Protein AF-A0A2N5ZS91-F1 (afdb_monomer_lite)

Foldseek 3Di:
DDLVVLVVVLVVLVVCLVVVVDPDPLVSLLSVQLSQQCVQCNQQVAKGKGKGKDFQPVDDPDDDDFPSPPVRSQVVSLVVSCVRHVVFFDKDKDWDDPDVRMTMIMIIGHGDD

Secondary structure (DSSP, 8-state):
--HHHHHHHHHHHHHHHHTT--SSHHHHHHHHHHHHHHHHTTTTTS-EEEEEEEE--SS----SSS--SHHHHHHHHHHHHHHHHTTTEEEEEEEEEEETTEEEEEEEEEE--

Radius of gyration: 14.09 Å; chains: 1; bounding box: 35×27×38 Å

Structure (mmCIF, N/CA/C/O backbone):
data_AF-A0A2N5ZS91-F1
#
_entry.id   AF-A0A2N5ZS91-F1
#
loop_
_atom_site.group_PDB
_atom_site.id
_atom_site.type_symbol
_atom_site.label_atom_id
_atom_site.label_alt_id
_atom_site.label_comp_id
_atom_site.label_asym_id
_atom_site.label_entity_id
_atom_site.label_seq_id
_atom_site.pdbx_PDB_ins_code
_atom_site.Cartn_x
_atom_site.Cartn_y
_atom_site.Cartn_z
_atom_site.occupancy
_atom_site.B_iso_or_equiv
_atom_site.auth_seq_id
_atom_site.auth_comp_id
_atom_site.auth_asym_id
_atom_site.auth_atom_id
_atom_site.pdbx_PDB_model_num
ATOM 1 N N . MET A 1 1 ? -9.657 -7.437 8.950 1.00 76.44 1 MET A N 1
ATOM 2 C CA . MET A 1 1 ? -8.305 -7.052 9.429 1.00 76.44 1 MET A CA 1
ATOM 3 C C . MET A 1 1 ? -8.440 -6.159 10.674 1.00 76.44 1 MET A C 1
ATOM 5 O O . MET A 1 1 ? -9.458 -5.502 10.804 1.00 76.44 1 MET A O 1
ATOM 9 N N . THR A 1 2 ? -7.487 -6.124 11.619 1.00 84.31 2 THR A N 1
ATOM 10 C CA . THR A 1 2 ? -7.506 -5.166 12.761 1.00 84.31 2 THR A CA 1
ATOM 11 C C . THR A 1 2 ? -6.355 -4.161 12.653 1.00 84.31 2 THR A C 1
ATOM 13 O O . THR A 1 2 ? -5.349 -4.468 12.013 1.00 84.31 2 THR A O 1
ATOM 16 N N . LYS A 1 3 ? -6.452 -2.994 13.315 1.00 83.44 3 LYS A N 1
ATOM 17 C CA . LYS A 1 3 ? -5.385 -1.967 13.340 1.00 83.44 3 LYS A CA 1
ATOM 18 C C . LYS A 1 3 ? -4.033 -2.536 13.794 1.00 83.44 3 LYS A C 1
ATOM 20 O O . LYS A 1 3 ? -3.007 -2.281 13.169 1.00 83.44 3 LYS A O 1
ATOM 25 N N . ASP A 1 4 ? -4.017 -3.366 14.837 1.00 86.62 4 ASP A N 1
ATOM 26 C CA . ASP A 1 4 ? -2.792 -4.032 15.305 1.00 86.62 4 ASP A CA 1
ATOM 27 C C . ASP A 1 4 ? -2.246 -5.061 14.310 1.00 86.62 4 ASP A C 1
ATOM 29 O O . ASP A 1 4 ? -1.030 -5.220 14.185 1.00 86.62 4 ASP A O 1
ATOM 33 N N . ASN A 1 5 ? -3.123 -5.745 13.571 1.00 87.94 5 ASN A N 1
ATOM 34 C CA . ASN A 1 5 ? -2.694 -6.647 12.507 1.00 87.94 5 ASN A CA 1
ATOM 35 C C . ASN A 1 5 ? -2.094 -5.863 11.333 1.00 87.94 5 ASN A C 1
ATOM 37 O O . ASN A 1 5 ? -1.041 -6.261 10.842 1.00 87.94 5 ASN A O 1
ATOM 41 N N . LEU A 1 6 ? -2.676 -4.718 10.957 1.00 87.75 6 LEU A N 1
ATOM 42 C CA . LEU A 1 6 ? -2.103 -3.833 9.938 1.00 87.75 6 LEU A CA 1
ATOM 43 C C . LEU A 1 6 ? -0.720 -3.328 10.328 1.00 87.75 6 LEU A C 1
ATOM 45 O O . LEU A 1 6 ? 0.207 -3.422 9.529 1.00 87.75 6 LEU A O 1
ATOM 49 N N . LYS A 1 7 ? -0.545 -2.879 11.574 1.00 90.94 7 LYS A N 1
ATOM 50 C CA . LYS A 1 7 ? 0.769 -2.479 12.098 1.00 90.94 7 LYS A CA 1
ATOM 51 C C . LYS A 1 7 ? 1.800 -3.597 11.970 1.00 90.94 7 LYS A C 1
ATOM 53 O O . LYS A 1 7 ? 2.911 -3.356 11.511 1.00 90.94 7 LYS A O 1
ATOM 58 N N . LYS A 1 8 ? 1.438 -4.833 12.329 1.00 90.12 8 LYS A N 1
ATOM 59 C CA . LYS A 1 8 ? 2.338 -5.993 12.202 1.00 90.12 8 LYS A CA 1
ATOM 60 C C . LYS A 1 8 ? 2.688 -6.303 10.748 1.00 90.12 8 LYS A C 1
ATOM 62 O O . LYS A 1 8 ? 3.844 -6.614 10.469 1.00 90.12 8 LYS A O 1
ATOM 67 N N . VAL A 1 9 ? 1.711 -6.232 9.843 1.00 88.50 9 VAL A N 1
ATOM 68 C CA . VAL A 1 9 ? 1.922 -6.449 8.404 1.00 88.50 9 VAL A CA 1
ATOM 69 C C . VAL A 1 9 ? 2.857 -5.380 7.842 1.00 88.50 9 VAL A C 1
ATOM 71 O O . VAL A 1 9 ? 3.866 -5.730 7.240 1.00 88.50 9 VAL A O 1
ATOM 74 N N . VAL A 1 10 ? 2.593 -4.103 8.123 1.00 91.31 10 VAL A N 1
ATOM 75 C CA . VAL A 1 10 ? 3.436 -2.973 7.704 1.00 91.31 10 VAL A CA 1
ATOM 76 C C . VAL A 1 10 ? 4.864 -3.112 8.226 1.00 91.31 10 VAL A C 1
ATOM 78 O O . VAL A 1 10 ? 5.814 -3.012 7.453 1.00 91.31 10 VAL A O 1
ATOM 81 N N . GLU A 1 11 ? 5.041 -3.407 9.514 1.00 92.00 11 GLU A N 1
ATOM 82 C CA . GLU A 1 11 ? 6.371 -3.574 10.108 1.00 92.00 11 GLU A CA 1
ATOM 83 C C . GLU A 1 11 ? 7.130 -4.768 9.516 1.00 92.00 11 GLU A C 1
ATOM 85 O O . GLU A 1 11 ? 8.343 -4.694 9.305 1.00 92.00 11 GLU A O 1
ATOM 90 N N . LYS A 1 12 ? 6.433 -5.864 9.195 1.00 88.44 12 LYS A N 1
ATOM 91 C CA . LYS A 1 12 ? 7.030 -7.000 8.483 1.00 88.44 12 LYS A CA 1
ATOM 92 C C . LYS A 1 12 ? 7.467 -6.593 7.073 1.00 88.44 12 LYS A C 1
ATOM 94 O O . LYS A 1 12 ? 8.607 -6.866 6.705 1.00 88.44 12 LYS A O 1
ATOM 99 N N . SER A 1 13 ? 6.607 -5.909 6.321 1.00 87.31 13 SER A N 1
ATOM 100 C CA . SER A 1 13 ? 6.916 -5.435 4.967 1.00 87.31 13 SER A CA 1
ATOM 101 C C . SER A 1 13 ? 8.099 -4.464 4.961 1.00 87.31 13 SER A C 1
ATOM 103 O O . SER A 1 13 ? 9.010 -4.619 4.154 1.00 87.31 13 SER A O 1
ATOM 105 N N . LYS A 1 14 ? 8.162 -3.525 5.914 1.00 90.25 14 LYS A N 1
ATOM 106 C CA . LYS A 1 14 ? 9.294 -2.593 6.072 1.00 90.25 14 LYS A CA 1
ATOM 107 C C . LYS A 1 14 ? 10.609 -3.318 6.329 1.00 90.25 14 LYS A C 1
ATOM 109 O O . LYS A 1 14 ? 11.622 -2.951 5.740 1.00 90.25 14 LYS A O 1
ATOM 114 N N . LYS A 1 15 ? 10.602 -4.358 7.170 1.00 89.25 15 LYS A N 1
ATOM 115 C CA . LYS A 1 15 ? 11.792 -5.188 7.415 1.00 89.25 15 LYS A CA 1
ATOM 116 C C . LYS A 1 15 ? 12.236 -5.929 6.160 1.00 89.25 15 LYS A C 1
ATOM 118 O O . LYS A 1 15 ? 13.414 -5.873 5.835 1.00 89.25 15 LYS A O 1
ATOM 123 N N . MET A 1 16 ? 11.305 -6.548 5.434 1.00 85.44 16 MET A N 1
ATOM 124 C CA . MET A 1 16 ? 11.622 -7.235 4.176 1.00 85.44 16 MET A CA 1
ATOM 125 C C . MET A 1 16 ? 12.243 -6.274 3.153 1.00 85.44 16 MET A C 1
ATOM 127 O O . MET A 1 16 ? 13.274 -6.583 2.565 1.00 85.44 16 MET A O 1
ATOM 131 N N . ILE A 1 17 ? 11.674 -5.072 3.006 1.00 86.25 17 ILE A N 1
ATOM 132 C CA . ILE A 1 17 ? 12.215 -4.018 2.137 1.00 86.25 17 ILE A CA 1
ATOM 133 C C . ILE A 1 17 ? 13.623 -3.600 2.590 1.00 86.25 17 ILE A C 1
ATOM 135 O O . ILE A 1 17 ? 14.535 -3.529 1.771 1.00 86.25 17 ILE A O 1
ATOM 139 N N . ALA A 1 18 ? 13.821 -3.340 3.886 1.00 86.06 18 ALA A N 1
ATOM 140 C CA . ALA A 1 18 ? 15.110 -2.907 4.430 1.00 86.06 18 ALA A CA 1
ATOM 141 C C . ALA A 1 18 ? 16.212 -3.970 4.291 1.00 86.06 18 ALA A C 1
ATOM 143 O O . ALA A 1 18 ? 17.379 -3.625 4.121 1.00 86.06 18 ALA A O 1
ATOM 144 N N . ASN A 1 19 ? 15.840 -5.249 4.346 1.00 86.12 19 ASN A N 1
ATOM 145 C CA . ASN A 1 19 ? 16.759 -6.377 4.224 1.00 86.12 19 ASN A CA 1
ATOM 146 C C . ASN A 1 19 ? 17.058 -6.772 2.769 1.00 86.12 19 ASN A C 1
ATOM 148 O O . ASN A 1 19 ? 17.875 -7.665 2.549 1.00 86.12 19 ASN A O 1
ATOM 152 N N . GLY A 1 20 ? 16.402 -6.159 1.778 1.00 80.75 20 GLY A N 1
ATOM 153 C CA . GLY A 1 20 ? 16.530 -6.589 0.383 1.00 80.75 20 GLY A CA 1
ATOM 154 C C . GLY A 1 20 ? 15.797 -7.900 0.069 1.00 80.75 20 GLY A C 1
ATOM 155 O O . GLY A 1 20 ? 16.108 -8.556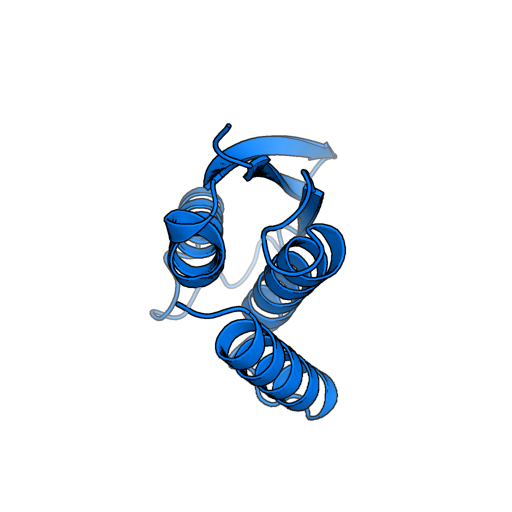 -0.918 1.00 80.75 20 GLY A O 1
ATOM 156 N N . GLU A 1 21 ? 14.847 -8.319 0.911 1.00 80.31 21 GLU A N 1
ATOM 157 C CA . GLU A 1 21 ? 14.112 -9.584 0.787 1.00 80.31 21 GLU A CA 1
ATOM 158 C C . GLU A 1 21 ? 12.895 -9.433 -0.144 1.00 80.31 21 GLU A C 1
ATOM 160 O O . GLU A 1 21 ? 11.747 -9.647 0.253 1.00 80.31 21 GLU A O 1
ATOM 165 N N . TYR A 1 22 ? 13.140 -9.035 -1.393 1.00 71.75 22 TYR A N 1
ATOM 166 C CA . TYR A 1 22 ? 12.122 -8.890 -2.435 1.00 71.75 22 TYR A CA 1
ATOM 167 C C . TYR A 1 22 ? 12.567 -9.566 -3.735 1.00 71.75 22 TYR A C 1
ATOM 169 O O . TYR A 1 22 ? 13.757 -9.655 -4.025 1.00 71.75 22 TYR A O 1
ATOM 177 N N . ARG A 1 23 ? 11.598 -10.086 -4.504 1.00 65.81 23 ARG A N 1
ATOM 178 C CA . ARG A 1 23 ? 11.877 -10.837 -5.741 1.00 65.81 23 ARG A CA 1
ATOM 179 C C . ARG A 1 23 ? 12.495 -9.957 -6.828 1.00 65.81 23 ARG A C 1
ATOM 181 O O . ARG A 1 23 ? 13.392 -10.4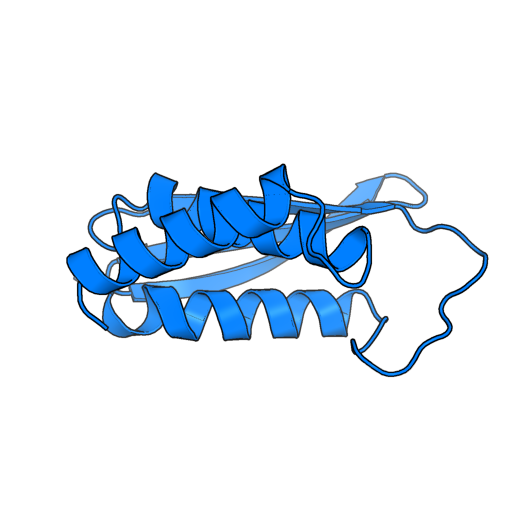16 -7.524 1.00 65.81 23 ARG A O 1
ATOM 188 N N . ASP A 1 24 ? 12.049 -8.707 -6.931 1.00 68.44 24 ASP A N 1
ATOM 189 C CA . ASP A 1 24 ? 12.483 -7.755 -7.952 1.00 68.44 24 ASP A CA 1
ATOM 190 C C . ASP A 1 24 ? 12.284 -6.282 -7.498 1.00 68.44 24 ASP A C 1
ATOM 192 O O . ASP A 1 24 ? 11.526 -6.012 -6.557 1.00 68.44 24 ASP A O 1
ATOM 196 N N . PRO A 1 25 ? 12.941 -5.300 -8.150 1.00 68.19 25 PRO A N 1
ATOM 197 C CA . PRO A 1 25 ? 12.820 -3.877 -7.804 1.00 68.19 25 PRO A CA 1
ATOM 198 C C . PRO A 1 25 ? 11.419 -3.269 -8.006 1.00 68.19 25 PRO A C 1
ATOM 200 O O . PRO A 1 25 ? 11.098 -2.244 -7.397 1.00 68.19 25 PRO A O 1
ATOM 203 N N . GLY A 1 26 ? 10.585 -3.847 -8.874 1.00 70.12 26 GLY A N 1
ATOM 204 C CA . GLY A 1 26 ? 9.194 -3.438 -9.068 1.00 70.12 26 GLY A CA 1
ATOM 205 C C . GLY A 1 26 ? 8.343 -3.787 -7.850 1.00 70.12 26 GLY A C 1
ATOM 206 O O . GLY A 1 26 ? 7.609 -2.931 -7.347 1.00 70.12 26 GLY A O 1
ATOM 207 N N . PHE A 1 27 ? 8.532 -4.991 -7.306 1.00 76.56 27 PHE A N 1
ATOM 208 C CA . PHE A 1 27 ? 7.893 -5.424 -6.065 1.00 76.56 27 PHE A CA 1
ATOM 209 C C . PHE A 1 27 ? 8.290 -4.557 -4.863 1.00 76.56 27 PHE A C 1
ATOM 211 O O . PHE A 1 27 ? 7.438 -4.219 -4.041 1.00 76.56 27 PHE A O 1
ATOM 218 N N . GLU A 1 28 ? 9.554 -4.127 -4.773 1.00 83.81 28 GLU A N 1
ATOM 219 C CA . GLU A 1 28 ? 10.000 -3.196 -3.726 1.00 83.81 28 GLU A CA 1
ATOM 220 C C . GLU A 1 28 ? 9.199 -1.883 -3.766 1.00 83.81 28 GLU A C 1
ATOM 222 O O . GLU A 1 28 ? 8.683 -1.425 -2.744 1.00 83.81 28 GLU A O 1
ATOM 227 N N . LYS A 1 29 ? 9.062 -1.280 -4.954 1.00 84.50 29 LYS A N 1
ATOM 228 C CA . LYS A 1 29 ? 8.321 -0.024 -5.135 1.00 84.50 29 LYS A CA 1
ATOM 229 C C . LYS A 1 29 ? 6.838 -0.184 -4.819 1.00 84.50 29 LYS A C 1
ATOM 231 O O . LYS A 1 29 ? 6.256 0.703 -4.196 1.00 84.50 29 LYS A O 1
ATOM 236 N N . LEU A 1 30 ? 6.244 -1.309 -5.215 1.00 85.88 30 LEU A N 1
ATOM 237 C CA . LEU A 1 30 ? 4.860 -1.638 -4.887 1.00 85.88 30 LEU A CA 1
ATOM 238 C C . LEU A 1 30 ? 4.682 -1.743 -3.369 1.00 85.88 30 LEU A C 1
ATOM 240 O O . LEU A 1 30 ? 3.831 -1.060 -2.800 1.00 85.88 30 LEU A O 1
ATOM 244 N N . ALA A 1 31 ? 5.516 -2.542 -2.700 1.00 87.69 31 ALA A N 1
ATOM 245 C CA . ALA A 1 31 ? 5.440 -2.745 -1.257 1.00 87.69 31 ALA A CA 1
ATOM 246 C C . ALA A 1 31 ? 5.625 -1.430 -0.481 1.00 87.69 31 ALA A C 1
ATOM 248 O O . ALA A 1 31 ? 4.922 -1.193 0.502 1.00 87.69 31 ALA A O 1
ATOM 249 N N . ARG A 1 32 ? 6.516 -0.542 -0.946 1.00 91.19 32 ARG A N 1
ATOM 250 C CA . ARG A 1 32 ? 6.677 0.811 -0.390 1.00 91.19 32 ARG A CA 1
ATOM 251 C C . ARG A 1 32 ? 5.408 1.649 -0.536 1.00 91.19 32 ARG A C 1
ATOM 253 O O . ARG A 1 32 ? 4.962 2.209 0.459 1.00 91.19 32 ARG A O 1
ATOM 260 N N . ALA A 1 33 ? 4.801 1.688 -1.724 1.00 91.50 33 ALA A N 1
ATOM 261 C CA . ALA A 1 33 ? 3.578 2.458 -1.957 1.00 91.50 33 ALA A CA 1
ATOM 262 C C . ALA A 1 33 ? 2.412 1.985 -1.068 1.00 91.50 33 ALA A C 1
ATOM 264 O O . ALA A 1 33 ? 1.676 2.807 -0.525 1.00 91.50 33 ALA A O 1
ATOM 265 N N . VAL A 1 34 ? 2.270 0.670 -0.859 1.00 92.25 34 VAL A N 1
ATOM 266 C CA . VAL A 1 34 ? 1.268 0.111 0.067 1.00 92.25 34 VAL A CA 1
ATOM 267 C C . VAL A 1 34 ? 1.559 0.525 1.511 1.00 92.25 34 VAL A C 1
ATOM 269 O O . VAL A 1 34 ? 0.651 0.957 2.217 1.00 92.25 34 VAL A O 1
ATOM 272 N N . VAL A 1 35 ? 2.812 0.410 1.964 1.00 94.12 35 VAL A N 1
ATOM 273 C CA . VAL A 1 35 ? 3.209 0.810 3.325 1.00 94.12 35 VAL A CA 1
ATOM 274 C C . VAL A 1 35 ? 2.912 2.288 3.569 1.00 94.12 35 VAL A C 1
ATOM 276 O O . VAL A 1 35 ? 2.282 2.618 4.573 1.00 94.12 35 VAL A O 1
ATOM 279 N N . GLU A 1 36 ? 3.302 3.157 2.635 1.00 95.19 36 GLU A N 1
ATOM 280 C CA . GLU A 1 36 ? 3.038 4.595 2.707 1.00 95.19 36 GLU A CA 1
ATOM 281 C C . GLU A 1 36 ? 1.539 4.894 2.782 1.00 95.19 36 GLU A C 1
ATOM 283 O O . GLU A 1 36 ? 1.122 5.707 3.606 1.00 95.19 36 GLU A O 1
ATOM 288 N N . LEU A 1 37 ? 0.718 4.204 1.985 1.00 95.12 37 LEU A N 1
ATOM 289 C CA . LEU A 1 37 ? -0.735 4.361 2.014 1.00 95.12 37 LEU A CA 1
ATOM 290 C C . LEU A 1 37 ? -1.330 3.941 3.366 1.00 95.12 37 LEU A C 1
ATOM 292 O O . LEU A 1 37 ? -2.151 4.656 3.941 1.00 95.12 37 LEU A O 1
ATOM 296 N N . VAL A 1 38 ? -0.917 2.784 3.894 1.00 93.75 38 VAL A N 1
ATOM 297 C CA . VAL A 1 38 ? -1.442 2.256 5.160 1.00 93.75 38 VAL A CA 1
ATOM 298 C C . VAL A 1 38 ? -1.025 3.142 6.335 1.00 93.75 38 VAL A C 1
ATOM 300 O O . VAL A 1 38 ? -1.883 3.530 7.127 1.00 93.75 38 VAL A O 1
ATOM 303 N N . GLU A 1 39 ? 0.250 3.523 6.442 1.00 94.81 39 GLU A N 1
ATOM 304 C CA . GLU A 1 39 ? 0.721 4.435 7.497 1.00 94.81 39 GLU A CA 1
ATOM 305 C C . GLU A 1 39 ? 0.101 5.833 7.340 1.00 94.81 39 GLU A C 1
ATOM 307 O O . GLU A 1 39 ? -0.368 6.431 8.313 1.00 94.81 39 GLU A O 1
ATOM 312 N N . GLY A 1 40 ? 0.022 6.331 6.105 1.00 93.69 40 GLY A N 1
ATOM 313 C CA . GLY A 1 40 ? -0.593 7.609 5.769 1.00 93.69 40 GLY A CA 1
ATOM 314 C C . GLY A 1 40 ? -2.082 7.665 6.107 1.00 93.69 40 GLY A C 1
ATOM 315 O O . GLY A 1 40 ? -2.574 8.731 6.469 1.00 93.69 40 GLY A O 1
ATOM 316 N N . SER A 1 41 ? -2.786 6.532 6.059 1.00 93.69 41 SER A N 1
ATOM 317 C CA . SER A 1 41 ? -4.194 6.409 6.464 1.00 93.69 41 SE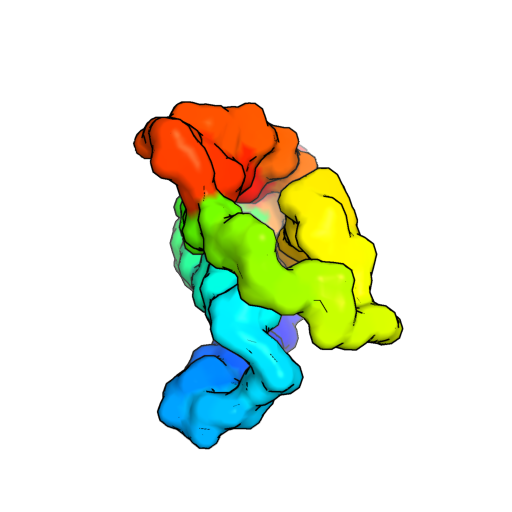R A CA 1
ATOM 318 C C . SER A 1 41 ? -4.409 6.304 7.976 1.00 93.69 41 SER A C 1
ATOM 320 O O . SER A 1 41 ? -5.542 6.121 8.410 1.00 93.69 41 SER A O 1
ATOM 322 N N . ASP A 1 42 ? -3.348 6.388 8.790 1.00 93.75 42 ASP A N 1
ATOM 323 C CA . ASP A 1 42 ? -3.389 6.013 10.214 1.00 93.75 42 ASP A CA 1
ATOM 324 C C . ASP A 1 42 ? -4.036 4.630 10.411 1.00 93.75 42 ASP A C 1
ATOM 326 O O . ASP A 1 42 ? -4.885 4.410 11.275 1.00 93.75 42 ASP A O 1
ATOM 330 N N . PHE A 1 43 ? -3.625 3.683 9.559 1.00 92.69 43 PHE A N 1
ATOM 331 C CA . PHE A 1 43 ? -4.108 2.304 9.558 1.00 92.69 43 PHE A CA 1
ATOM 332 C C . PHE A 1 43 ? -5.636 2.191 9.398 1.00 92.69 43 PHE A C 1
ATOM 334 O O . PHE A 1 43 ? -6.268 1.379 10.075 1.00 92.69 43 PHE A O 1
ATOM 341 N N . GLY A 1 44 ? -6.212 2.996 8.498 1.00 91.00 44 GLY A N 1
ATOM 342 C CA . GLY A 1 44 ? -7.631 2.960 8.133 1.00 91.00 44 GLY A CA 1
ATOM 343 C C . GLY A 1 44 ? -8.516 4.033 8.778 1.00 91.00 44 GLY A C 1
ATOM 344 O O . GLY A 1 44 ? -9.718 4.028 8.543 1.00 91.00 44 GLY A O 1
ATOM 345 N N . GLU A 1 45 ? -7.963 4.956 9.567 1.00 92.62 45 GLU A N 1
ATOM 346 C CA . GLU A 1 45 ? -8.745 5.976 10.292 1.00 92.62 45 GLU A CA 1
ATOM 347 C C . GLU A 1 45 ? -8.915 7.297 9.530 1.00 92.62 45 GLU A C 1
ATOM 349 O O . GLU A 1 45 ? -9.808 8.084 9.846 1.00 92.62 45 GLU A O 1
ATOM 354 N N . LYS A 1 46 ? -8.081 7.566 8.521 1.00 94.44 46 LYS A N 1
ATOM 355 C CA . LYS A 1 46 ? -8.181 8.776 7.694 1.00 94.44 46 LYS A CA 1
ATOM 356 C C . LYS A 1 46 ? -7.873 8.503 6.229 1.00 94.44 46 LYS A C 1
ATOM 358 O O . LYS A 1 46 ? -7.210 7.532 5.875 1.00 94.44 46 LYS A O 1
ATOM 363 N N . ASN A 1 47 ? -8.331 9.410 5.374 1.00 94.25 47 ASN A N 1
ATOM 364 C CA . ASN A 1 47 ? -8.031 9.365 3.947 1.00 94.25 47 ASN A CA 1
ATOM 365 C C . ASN A 1 47 ? -6.521 9.482 3.711 1.00 94.25 47 ASN A C 1
ATOM 367 O O . ASN A 1 47 ? -5.825 10.209 4.425 1.00 94.25 47 ASN A O 1
ATOM 371 N N . SER A 1 48 ? -6.025 8.797 2.686 1.00 95.88 48 SER A N 1
ATOM 372 C CA . SER A 1 48 ? -4.612 8.828 2.318 1.00 95.88 48 SER A CA 1
ATOM 373 C C . SER A 1 48 ? -4.422 8.591 0.829 1.00 95.88 48 SER A C 1
ATOM 375 O O . SER A 1 48 ? -5.301 8.056 0.154 1.00 95.88 48 SER A O 1
ATOM 377 N N . GLU A 1 49 ? -3.265 8.986 0.317 1.00 95.75 49 GLU A N 1
ATOM 378 C CA . GLU A 1 49 ? -2.846 8.685 -1.040 1.00 95.75 49 GLU A CA 1
ATOM 379 C C . GLU A 1 49 ? -1.358 8.345 -1.080 1.00 95.75 49 GLU A C 1
ATOM 381 O O . GLU A 1 49 ? -0.565 8.884 -0.309 1.00 95.75 49 GLU A O 1
ATOM 386 N N . ALA A 1 50 ? -0.993 7.445 -1.987 1.00 94.00 50 ALA A N 1
ATOM 387 C CA . ALA A 1 50 ? 0.384 7.063 -2.257 1.00 94.00 50 ALA A CA 1
ATOM 388 C C . ALA A 1 50 ? 0.608 6.964 -3.767 1.00 94.00 50 ALA A C 1
ATOM 390 O O . ALA A 1 50 ? -0.324 6.733 -4.543 1.00 94.00 50 ALA A O 1
ATOM 391 N N . THR A 1 51 ? 1.854 7.153 -4.194 1.00 91.81 51 THR A N 1
ATOM 392 C CA . THR A 1 51 ? 2.224 7.141 -5.613 1.00 91.81 51 THR A CA 1
ATOM 393 C C . THR A 1 51 ? 3.196 6.011 -5.906 1.00 91.81 51 THR A C 1
ATOM 395 O O . THR A 1 51 ? 4.254 5.909 -5.294 1.00 91.81 51 THR A O 1
ATOM 398 N N . LEU A 1 52 ? 2.880 5.216 -6.923 1.00 88.69 52 LEU A N 1
ATOM 399 C CA . LEU A 1 52 ? 3.776 4.237 -7.519 1.00 88.69 52 LEU A CA 1
ATOM 400 C C . LEU A 1 52 ? 4.289 4.774 -8.856 1.00 88.69 52 LEU A C 1
ATOM 402 O O . LEU A 1 52 ? 3.504 5.195 -9.700 1.00 88.69 52 LEU A O 1
ATOM 406 N N . THR A 1 53 ? 5.605 4.756 -9.075 1.00 85.88 53 THR A N 1
ATOM 407 C CA . THR A 1 53 ? 6.207 5.108 -10.373 1.00 85.88 53 THR A CA 1
ATOM 408 C C . THR A 1 53 ? 7.207 4.051 -10.815 1.00 85.88 53 THR A C 1
ATOM 410 O O . THR A 1 53 ? 8.222 3.805 -10.155 1.00 85.88 53 THR A O 1
ATOM 413 N N . LEU A 1 54 ? 6.939 3.464 -11.978 1.00 79.94 54 LEU A N 1
ATOM 414 C CA . LEU A 1 54 ? 7.806 2.494 -12.628 1.00 79.94 54 LEU A CA 1
ATOM 415 C C . LEU A 1 54 ? 8.505 3.140 -13.822 1.00 79.94 54 LEU A C 1
ATOM 417 O O . LEU A 1 54 ? 7.900 3.885 -14.601 1.00 79.94 54 LEU A O 1
ATOM 421 N N . GLU A 1 55 ? 9.798 2.858 -13.952 1.00 74.06 55 GLU A N 1
ATOM 422 C CA . GLU A 1 55 ? 10.558 3.245 -15.135 1.00 74.06 55 GLU A CA 1
ATOM 423 C C . GLU A 1 55 ? 10.387 2.158 -16.191 1.00 74.06 55 GLU A C 1
ATOM 425 O O . GLU A 1 55 ? 10.530 0.973 -15.905 1.00 74.06 55 GLU A O 1
ATOM 430 N N . SER A 1 56 ? 10.055 2.561 -17.413 1.00 60.88 56 SER A N 1
ATOM 431 C CA . SER A 1 56 ? 9.966 1.669 -18.559 1.00 60.88 56 SER A CA 1
ATOM 432 C C . SER A 1 56 ? 11.380 1.359 -19.044 1.00 60.88 56 SER A C 1
ATOM 434 O O . SER A 1 56 ? 11.857 1.968 -20.002 1.00 60.88 56 SER A O 1
ATOM 436 N N . SER A 1 57 ? 12.072 0.420 -18.401 1.00 52.97 57 SER A N 1
ATOM 437 C CA . SER A 1 57 ? 13.253 -0.193 -19.007 1.00 52.97 57 SER A CA 1
ATOM 438 C C . SER A 1 57 ? 12.792 -0.982 -20.231 1.00 52.97 57 SER A C 1
ATOM 440 O O . SER A 1 57 ? 12.084 -1.977 -20.116 1.00 52.97 57 SER A O 1
ATOM 442 N N . ALA A 1 58 ? 13.154 -0.514 -21.425 1.00 45.47 58 ALA A N 1
ATOM 443 C CA . ALA A 1 58 ? 12.770 -1.092 -22.716 1.00 45.47 58 ALA A CA 1
ATOM 444 C C . ALA A 1 58 ? 13.396 -2.476 -23.010 1.00 45.47 58 ALA A C 1
ATOM 446 O O . ALA A 1 58 ? 13.514 -2.876 -24.164 1.00 45.47 58 ALA A O 1
ATOM 447 N N . SER A 1 59 ? 13.815 -3.222 -21.994 1.00 42.38 59 SER A N 1
ATOM 448 C CA . SER A 1 59 ? 14.520 -4.487 -22.159 1.00 42.38 59 SER A CA 1
ATOM 449 C C . SER A 1 59 ? 14.439 -5.278 -20.859 1.00 42.38 59 SER A C 1
ATOM 451 O O . SER A 1 59 ? 14.941 -4.817 -19.837 1.00 42.38 59 SER A O 1
ATOM 453 N N . ASN A 1 60 ? 13.834 -6.463 -20.958 1.00 43.56 60 ASN A N 1
ATOM 454 C CA . ASN A 1 60 ? 13.630 -7.493 -19.932 1.00 43.56 60 ASN A CA 1
ATOM 455 C C . ASN A 1 60 ? 12.357 -7.348 -19.082 1.00 43.56 60 ASN A C 1
ATOM 457 O O . ASN A 1 60 ? 12.407 -7.251 -17.864 1.00 43.56 60 ASN A O 1
ATOM 461 N N . TRP A 1 61 ? 11.214 -7.421 -19.769 1.00 49.78 61 TRP A N 1
ATOM 462 C CA . TRP A 1 61 ? 9.933 -7.884 -19.219 1.00 49.78 61 TRP A CA 1
ATOM 463 C C . TRP A 1 61 ? 9.850 -9.409 -19.366 1.00 49.78 61 TRP A C 1
ATOM 465 O O . TRP A 1 61 ? 9.139 -9.927 -20.227 1.00 49.78 61 TRP A O 1
ATOM 475 N N . VAL A 1 62 ? 10.706 -10.116 -18.633 1.00 44.84 62 VAL A N 1
ATOM 476 C CA . VAL A 1 62 ? 10.738 -11.579 -18.606 1.00 44.84 62 VAL A CA 1
ATOM 477 C C . VAL A 1 62 ? 10.968 -11.991 -17.155 1.00 44.84 62 VAL A C 1
ATOM 479 O O . VAL A 1 62 ? 12.112 -11.961 -16.719 1.00 44.84 62 VAL A O 1
ATOM 482 N N . GLU A 1 63 ? 9.901 -12.297 -16.408 1.00 38.75 63 GLU A N 1
ATOM 483 C CA . GLU A 1 63 ? 9.726 -13.558 -15.652 1.00 38.75 63 GLU A CA 1
ATOM 484 C C . GLU A 1 63 ? 8.434 -13.562 -14.791 1.00 38.75 63 GLU A C 1
ATOM 486 O O . GLU A 1 63 ? 8.379 -13.039 -13.682 1.00 38.75 63 GLU A O 1
ATOM 491 N N . GLU A 1 64 ? 7.400 -14.220 -15.330 1.00 42.31 64 GLU A N 1
ATOM 492 C CA . GLU A 1 64 ? 6.359 -15.096 -14.737 1.00 42.31 64 GLU A CA 1
ATOM 493 C C . GLU A 1 64 ? 5.807 -14.944 -13.295 1.00 42.31 64 GLU A C 1
ATOM 495 O O . GLU A 1 64 ? 5.077 -15.831 -12.850 1.00 42.31 64 GLU A O 1
ATOM 500 N N . THR A 1 65 ? 6.033 -13.867 -12.540 1.00 51.00 65 THR A N 1
ATOM 501 C CA . THR A 1 65 ? 5.412 -13.740 -11.197 1.00 51.00 65 THR A CA 1
ATOM 502 C C . THR A 1 65 ? 4.637 -12.461 -10.924 1.00 51.00 65 THR A C 1
ATOM 504 O O . THR A 1 65 ? 3.904 -12.414 -9.935 1.00 51.00 65 THR A O 1
ATOM 507 N N . LEU A 1 66 ? 4.679 -11.493 -11.835 1.00 50.72 66 LEU A N 1
ATOM 508 C CA . LEU A 1 66 ? 3.735 -10.385 -11.893 1.00 50.72 66 LEU A CA 1
ATOM 509 C C . LEU A 1 66 ? 3.120 -10.384 -13.301 1.00 50.72 66 LEU A C 1
ATOM 511 O O . LEU A 1 66 ? 3.775 -10.797 -14.259 1.00 50.72 66 LEU A O 1
ATOM 515 N N . ASP A 1 67 ? 1.862 -9.955 -13.456 1.00 55.28 67 ASP A N 1
ATOM 516 C CA . ASP A 1 67 ? 1.465 -9.449 -14.773 1.00 55.28 67 ASP A CA 1
ATOM 517 C C . ASP A 1 67 ? 2.297 -8.181 -14.963 1.00 55.28 67 ASP A C 1
ATOM 519 O O . ASP A 1 67 ? 1.999 -7.120 -14.423 1.00 55.28 67 ASP A O 1
ATOM 523 N N . ASP A 1 68 ? 3.424 -8.369 -15.638 1.00 55.91 68 ASP A N 1
ATOM 524 C CA . ASP A 1 68 ? 4.485 -7.398 -15.864 1.00 55.91 68 ASP A CA 1
ATOM 525 C C . ASP A 1 68 ? 3.997 -6.204 -16.703 1.00 55.91 68 ASP A C 1
ATOM 527 O O . ASP A 1 68 ? 4.705 -5.225 -16.924 1.00 55.91 68 ASP A O 1
ATOM 531 N N . SER A 1 69 ? 2.751 -6.211 -17.175 1.00 69.62 69 SER A N 1
ATOM 532 C CA . SER A 1 69 ? 2.147 -4.984 -17.660 1.00 69.62 69 SER A CA 1
ATOM 533 C C . SER A 1 69 ? 1.972 -3.979 -16.512 1.00 69.62 69 SER A C 1
ATOM 535 O O . SER A 1 69 ? 1.701 -4.305 -15.360 1.00 69.62 69 SER A O 1
ATOM 537 N N . PHE A 1 70 ? 2.092 -2.690 -16.823 1.00 74.88 70 PHE A N 1
ATOM 538 C CA . PHE A 1 70 ? 1.778 -1.646 -15.843 1.00 74.88 70 PHE A CA 1
ATOM 539 C C . PHE A 1 70 ? 0.347 -1.762 -15.298 1.00 74.88 70 PHE A C 1
ATOM 541 O O . PHE A 1 70 ? 0.102 -1.414 -14.145 1.00 74.88 70 PHE A O 1
ATOM 548 N N . ASP A 1 71 ? -0.571 -2.278 -16.114 1.00 75.19 71 ASP A N 1
ATOM 549 C CA . ASP A 1 71 ? -1.944 -2.550 -15.707 1.00 75.19 71 ASP A CA 1
ATOM 550 C C . ASP A 1 71 ? -1.987 -3.694 -14.683 1.00 75.19 71 ASP A C 1
ATOM 552 O O . ASP A 1 71 ? -2.636 -3.553 -13.649 1.00 75.19 71 ASP A O 1
ATOM 556 N N . GLY A 1 72 ? -1.215 -4.762 -14.895 1.00 78.69 72 GLY A N 1
ATOM 557 C CA . GLY A 1 72 ? -1.042 -5.854 -13.939 1.00 78.69 72 GLY A CA 1
ATOM 558 C C . GLY A 1 72 ? -0.458 -5.405 -12.599 1.00 78.69 72 GLY A C 1
ATOM 559 O O . GLY A 1 72 ? -0.989 -5.743 -11.540 1.00 78.69 72 GLY A O 1
ATOM 560 N N . VAL A 1 73 ? 0.553 -4.536 -12.622 1.00 79.38 73 VAL A N 1
ATOM 561 C CA . VAL A 1 73 ? 1.089 -3.914 -11.400 1.00 79.38 73 VAL A CA 1
ATOM 562 C C . VAL A 1 73 ? 0.037 -3.038 -10.702 1.00 79.38 73 VAL A C 1
ATOM 564 O O . VAL A 1 73 ? -0.069 -3.052 -9.474 1.00 79.38 73 VAL A O 1
ATOM 567 N N . CYS A 1 74 ? -0.780 -2.293 -11.452 1.00 82.69 74 CYS A N 1
ATOM 568 C CA . CYS A 1 74 ? -1.882 -1.518 -10.873 1.00 82.69 74 CYS A CA 1
ATOM 569 C C . CYS A 1 74 ? -2.939 -2.416 -10.211 1.00 82.69 74 CYS A C 1
ATOM 571 O O . CYS A 1 74 ? -3.441 -2.065 -9.142 1.00 82.69 74 CYS A O 1
ATOM 573 N N . VAL A 1 75 ? -3.260 -3.562 -10.820 1.00 84.94 75 VAL A N 1
ATOM 574 C CA . VAL A 1 75 ? -4.183 -4.558 -10.255 1.00 84.94 75 VAL A CA 1
ATOM 575 C C . VAL A 1 75 ? -3.628 -5.116 -8.949 1.00 84.94 75 VAL A C 1
ATOM 577 O O . VAL A 1 75 ? -4.319 -5.072 -7.938 1.00 84.94 75 VAL A O 1
ATOM 580 N N . GLN A 1 76 ? -2.365 -5.531 -8.918 1.00 84.94 76 GLN A N 1
ATOM 581 C CA . GLN A 1 76 ? -1.742 -6.054 -7.698 1.00 84.94 76 GLN A CA 1
ATOM 582 C C . GLN A 1 76 ? -1.645 -5.009 -6.586 1.00 84.94 76 GLN A C 1
ATOM 584 O O . GLN A 1 76 ? -1.868 -5.316 -5.415 1.00 84.94 76 GLN A O 1
ATOM 589 N N . LEU A 1 77 ? -1.332 -3.757 -6.938 1.00 87.31 77 LEU A N 1
ATOM 590 C CA . LEU A 1 77 ? -1.344 -2.649 -5.986 1.00 87.31 77 LEU A CA 1
ATOM 591 C C . LEU A 1 77 ? -2.735 -2.492 -5.360 1.00 87.31 77 LEU A C 1
ATOM 593 O O . LEU A 1 77 ? -2.834 -2.297 -4.147 1.00 87.31 77 LEU A O 1
ATOM 597 N N . LEU A 1 78 ? -3.796 -2.590 -6.167 1.00 88.75 78 LEU A N 1
ATOM 598 C CA . LEU A 1 78 ? -5.174 -2.538 -5.689 1.00 88.75 78 LEU A CA 1
ATOM 599 C C . LEU A 1 78 ? -5.514 -3.744 -4.804 1.00 88.75 78 LEU A C 1
ATOM 601 O O . LEU A 1 78 ? -6.064 -3.537 -3.727 1.00 88.75 78 LEU A O 1
ATOM 605 N N . GLU A 1 79 ? -5.166 -4.965 -5.215 1.00 89.50 79 GLU A N 1
ATOM 606 C CA . GLU A 1 79 ? -5.412 -6.201 -4.457 1.00 89.50 79 GLU A CA 1
ATOM 607 C C . GLU A 1 79 ? -4.753 -6.153 -3.075 1.00 89.50 79 GLU A C 1
ATOM 609 O O . GLU A 1 79 ? -5.434 -6.255 -2.057 1.00 89.50 79 GLU A O 1
ATOM 614 N N . ILE A 1 80 ? -3.444 -5.886 -3.020 1.00 89.50 80 ILE A N 1
ATOM 615 C CA . ILE A 1 80 ? -2.685 -5.845 -1.761 1.00 89.50 80 ILE A CA 1
ATOM 616 C C . ILE A 1 80 ? -3.194 -4.718 -0.854 1.00 89.50 80 ILE A C 1
ATOM 618 O O . ILE A 1 80 ? -3.316 -4.884 0.364 1.00 89.50 80 ILE A O 1
ATOM 622 N N . SER A 1 81 ? -3.506 -3.559 -1.437 1.00 89.69 81 SER A N 1
ATOM 623 C CA . SER A 1 81 ? -4.062 -2.445 -0.668 1.00 89.69 81 SER A CA 1
ATOM 624 C C . SER A 1 81 ? -5.462 -2.763 -0.158 1.00 89.69 81 SER A C 1
ATOM 626 O O . SER A 1 81 ? -5.783 -2.371 0.959 1.00 89.69 81 SER A O 1
ATOM 628 N N . SER A 1 82 ? -6.277 -3.485 -0.931 1.00 91.06 82 SER A N 1
ATOM 629 C CA . SER A 1 82 ? -7.626 -3.911 -0.549 1.00 91.06 82 SER A CA 1
ATOM 630 C C . SER A 1 82 ? -7.599 -4.932 0.574 1.00 91.06 82 SER A C 1
ATOM 632 O O . SER A 1 82 ? -8.364 -4.797 1.524 1.00 91.06 82 SER A O 1
ATOM 634 N N . ASP A 1 83 ? -6.675 -5.886 0.537 1.00 90.88 83 ASP A N 1
ATOM 635 C CA . ASP A 1 83 ? -6.486 -6.825 1.642 1.00 90.88 83 ASP A CA 1
ATOM 636 C C . ASP A 1 83 ? -6.154 -6.090 2.947 1.00 90.88 83 ASP A C 1
ATOM 638 O O . ASP A 1 83 ? -6.597 -6.486 4.023 1.00 90.88 83 ASP A O 1
ATOM 642 N N . CYS A 1 84 ? -5.400 -4.991 2.864 1.00 90.31 84 CYS A N 1
ATOM 643 C CA . CYS A 1 84 ? -5.047 -4.180 4.024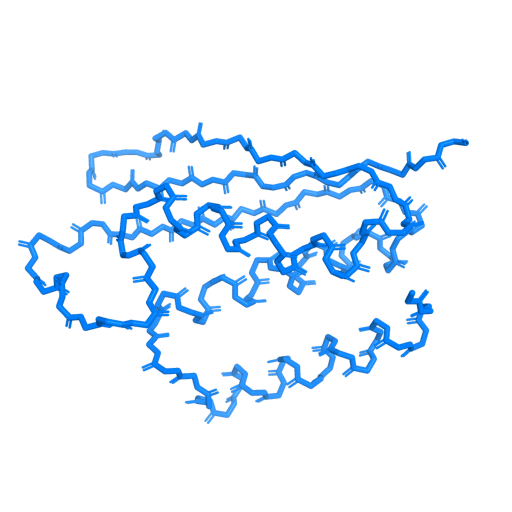 1.00 90.31 84 CYS A CA 1
ATOM 644 C C . CYS A 1 84 ? -6.199 -3.260 4.475 1.00 90.31 84 CYS A C 1
ATOM 646 O O . CYS A 1 84 ? -6.625 -3.298 5.629 1.00 90.31 84 CYS A O 1
ATOM 648 N N . LEU A 1 85 ? -6.683 -2.402 3.582 1.00 91.69 85 LEU A N 1
ATOM 649 C CA . LEU A 1 85 ? -7.541 -1.263 3.910 1.00 91.69 85 LEU A CA 1
ATOM 650 C C . LEU A 1 85 ? -9.006 -1.430 3.480 1.00 91.69 85 LEU A C 1
ATOM 652 O O . LEU A 1 85 ? -9.827 -0.593 3.843 1.00 91.69 85 LEU A O 1
ATOM 656 N N . GLY A 1 86 ? -9.360 -2.489 2.750 1.00 89.81 86 GLY A N 1
ATOM 657 C CA . GLY A 1 86 ? -10.705 -2.685 2.192 1.00 89.81 86 GLY A CA 1
ATOM 658 C C . GLY A 1 86 ? -11.811 -2.814 3.242 1.00 89.81 86 GLY A C 1
ATOM 659 O O . GLY A 1 86 ? -12.938 -2.396 2.998 1.00 89.81 86 GLY A O 1
ATOM 660 N N . ASP A 1 87 ? -11.483 -3.297 4.442 1.00 90.75 87 ASP A N 1
ATOM 661 C CA . ASP A 1 87 ? -12.426 -3.341 5.571 1.00 90.75 87 ASP A CA 1
ATOM 662 C C . ASP A 1 87 ? -12.694 -1.952 6.189 1.00 90.75 87 ASP A C 1
ATOM 664 O O . ASP A 1 87 ? -13.648 -1.786 6.948 1.00 90.75 87 ASP A O 1
ATOM 668 N N . PHE A 1 88 ? -11.847 -0.957 5.903 1.00 90.94 88 PHE A N 1
ATOM 669 C CA . PHE A 1 88 ? -11.871 0.373 6.527 1.00 90.94 88 PHE A CA 1
ATOM 670 C C . PHE A 1 88 ? -12.389 1.464 5.582 1.00 90.94 88 PHE A C 1
ATOM 672 O O . PHE A 1 88 ? -12.684 2.582 6.006 1.00 90.94 88 PHE A O 1
ATOM 679 N N . GLY A 1 89 ? -12.475 1.174 4.286 1.00 92.06 89 GLY A N 1
ATOM 680 C CA . GLY A 1 89 ? -12.782 2.186 3.292 1.00 92.06 89 GLY A CA 1
ATOM 681 C C . GLY A 1 89 ? -12.719 1.685 1.858 1.00 92.06 89 GLY A C 1
ATOM 682 O O . GLY A 1 89 ? -12.543 0.505 1.578 1.00 92.06 89 GLY A O 1
ATOM 683 N N . THR A 1 90 ? -12.857 2.623 0.930 1.00 93.81 90 THR A N 1
ATOM 684 C CA . THR A 1 90 ? -12.781 2.373 -0.509 1.00 93.81 90 THR A CA 1
ATOM 685 C C . THR A 1 90 ? -11.417 2.776 -1.054 1.00 93.81 90 THR A C 1
ATOM 687 O O . THR A 1 90 ? -10.879 3.830 -0.703 1.00 93.81 90 THR A O 1
ATOM 690 N N . LEU A 1 91 ? -10.882 1.956 -1.955 1.00 92.75 91 LEU A N 1
ATOM 691 C CA . LEU A 1 91 ? -9.634 2.217 -2.661 1.00 92.75 91 LEU A CA 1
ATOM 692 C C . LEU A 1 91 ? -9.893 2.569 -4.120 1.00 92.75 91 LEU A C 1
ATOM 694 O O . LEU A 1 91 ? -10.756 1.991 -4.776 1.00 92.75 91 LEU A O 1
ATOM 698 N N . PHE A 1 92 ? -9.097 3.498 -4.632 1.00 90.06 92 PHE A N 1
ATOM 699 C CA . PHE A 1 92 ? -9.126 3.922 -6.023 1.00 90.06 92 PHE A CA 1
ATOM 700 C C . PHE A 1 92 ? -7.708 3.922 -6.566 1.00 90.06 92 PHE A C 1
ATOM 702 O O . PHE A 1 92 ? -6.812 4.471 -5.929 1.00 90.06 92 PHE A O 1
ATOM 709 N N . VAL A 1 93 ? -7.517 3.375 -7.761 1.00 88.62 93 VAL A N 1
ATOM 710 C CA . VAL A 1 93 ? -6.259 3.501 -8.498 1.00 88.62 93 VAL A CA 1
ATOM 711 C C . VAL A 1 93 ? -6.488 4.414 -9.690 1.00 88.62 93 VAL A C 1
ATOM 713 O O . VAL A 1 93 ? -7.397 4.205 -10.491 1.00 88.62 93 VAL A O 1
ATOM 716 N N . VAL A 1 94 ? -5.664 5.452 -9.786 1.00 87.88 94 VAL A N 1
ATOM 717 C CA . VAL A 1 94 ? -5.688 6.436 -10.863 1.00 87.88 94 VAL A CA 1
ATOM 718 C C . VAL A 1 94 ? -4.362 6.333 -11.616 1.00 87.88 94 VAL A C 1
ATOM 720 O O . VAL A 1 94 ? -3.363 6.897 -11.159 1.00 87.88 94 VAL A O 1
ATOM 723 N N . PRO A 1 95 ? -4.312 5.596 -12.739 1.00 83.12 95 PRO A N 1
ATOM 724 C CA . PRO A 1 95 ? -3.130 5.557 -13.587 1.00 83.12 95 PRO A CA 1
ATOM 725 C C . PRO A 1 95 ? -2.947 6.897 -14.311 1.00 83.12 95 PRO A C 1
ATOM 727 O O . PRO A 1 95 ? -3.908 7.523 -14.758 1.00 83.12 95 PRO A O 1
ATOM 730 N N . TYR A 1 96 ? -1.700 7.340 -14.442 1.00 81.75 96 TYR A N 1
ATOM 731 C CA . TYR A 1 96 ? -1.317 8.544 -15.172 1.00 81.75 96 TYR A CA 1
ATOM 732 C C . TYR A 1 96 ? 0.107 8.425 -15.742 1.00 81.75 96 TYR A C 1
ATOM 734 O O . TYR A 1 96 ? 0.929 7.617 -15.311 1.00 81.75 96 TYR A O 1
ATOM 742 N N . SER A 1 97 ? 0.426 9.243 -16.745 1.00 74.12 97 SER A N 1
ATOM 743 C CA . SER A 1 97 ? 1.794 9.345 -17.264 1.00 74.12 97 SER A CA 1
ATOM 744 C C . SER A 1 97 ? 2.522 10.503 -16.585 1.00 74.12 97 SER A C 1
ATOM 746 O O . SER A 1 97 ? 2.006 11.618 -16.541 1.00 74.12 97 SER A O 1
ATOM 748 N N . SER A 1 98 ? 3.723 10.244 -16.063 1.00 70.38 98 SER A N 1
ATOM 749 C CA . SER A 1 98 ? 4.596 11.251 -15.437 1.00 70.38 98 SER A CA 1
ATOM 750 C C . SER A 1 98 ? 5.770 11.679 -16.332 1.00 70.38 98 SER A C 1
ATOM 752 O O . SER A 1 98 ? 6.637 12.436 -15.899 1.00 70.38 98 SER A O 1
ATOM 754 N N . GLY A 1 99 ? 5.809 11.212 -17.587 1.00 70.19 99 GLY A N 1
ATOM 755 C CA . GLY A 1 99 ? 6.842 11.544 -18.569 1.00 70.19 99 GLY A CA 1
ATOM 756 C C . GLY A 1 99 ? 7.052 10.451 -19.620 1.00 70.19 99 GLY A C 1
ATOM 757 O O . GLY A 1 99 ? 6.496 9.355 -19.527 1.00 70.19 99 GLY A O 1
ATOM 758 N N . LEU A 1 100 ? 7.892 10.743 -20.620 1.00 61.62 100 LEU A N 1
ATOM 759 C CA . LEU A 1 100 ? 8.365 9.739 -21.578 1.00 61.62 100 LEU A CA 1
ATOM 760 C C . LEU A 1 100 ? 9.086 8.621 -20.806 1.00 61.62 100 LEU A C 1
ATOM 762 O O . LEU A 1 100 ? 9.946 8.895 -19.970 1.00 61.62 100 LEU A O 1
ATOM 766 N N . SER A 1 101 ? 8.700 7.370 -21.062 1.00 68.81 101 SER A N 1
ATOM 767 C CA . SER A 1 101 ? 9.249 6.169 -20.411 1.00 68.81 101 SER A CA 1
ATOM 768 C C . SER A 1 101 ? 8.938 6.003 -18.916 1.00 68.81 101 SER A C 1
ATOM 770 O O . SER A 1 101 ? 9.576 5.181 -18.261 1.00 68.81 101 SER A O 1
ATOM 772 N N . LYS A 1 102 ? 7.953 6.719 -18.355 1.00 74.44 102 LYS A N 1
ATOM 773 C CA . LYS A 1 102 ? 7.477 6.491 -16.979 1.00 74.44 102 LYS A CA 1
ATOM 774 C C . LYS A 1 102 ? 5.984 6.212 -16.956 1.00 74.44 102 LYS A C 1
ATOM 776 O O . LYS A 1 102 ? 5.193 6.942 -17.557 1.00 74.44 102 LYS A O 1
ATOM 781 N N . LYS A 1 103 ? 5.604 5.162 -16.233 1.00 77.94 103 LYS A N 1
ATOM 782 C CA . LYS A 1 103 ? 4.205 4.851 -15.945 1.00 77.94 103 LYS A CA 1
ATOM 783 C C . LYS A 1 103 ? 3.987 4.973 -14.440 1.00 77.94 103 LYS A C 1
ATOM 785 O O . LYS A 1 103 ? 4.756 4.413 -13.655 1.00 77.94 103 LYS A O 1
ATOM 790 N N . SER A 1 104 ? 2.980 5.748 -14.048 1.00 85.56 104 SER A N 1
ATOM 791 C CA . SER A 1 104 ? 2.722 6.087 -12.651 1.00 85.56 104 SER A CA 1
ATOM 792 C C . SER A 1 104 ? 1.269 5.838 -12.288 1.00 85.56 104 SER A C 1
ATOM 794 O O . SER A 1 104 ? 0.371 6.067 -13.088 1.00 85.56 104 SER A O 1
ATOM 796 N N . ALA A 1 105 ? 1.021 5.373 -11.076 1.00 88.50 105 ALA A N 1
ATOM 797 C CA . ALA A 1 105 ? -0.318 5.212 -10.543 1.00 88.50 105 ALA A CA 1
ATOM 798 C C . ALA A 1 105 ? -0.391 5.878 -9.179 1.00 88.50 105 ALA A C 1
ATOM 800 O O . ALA A 1 105 ? 0.522 5.754 -8.366 1.00 88.50 105 ALA A O 1
ATOM 801 N N . MET A 1 106 ? -1.488 6.578 -8.933 1.00 91.25 106 MET A N 1
ATOM 802 C CA . MET A 1 106 ? -1.823 7.075 -7.610 1.00 91.25 106 MET A CA 1
ATOM 803 C C . MET A 1 106 ? -2.887 6.163 -7.030 1.00 91.25 106 MET A C 1
ATOM 805 O O . MET A 1 106 ? -3.935 5.968 -7.647 1.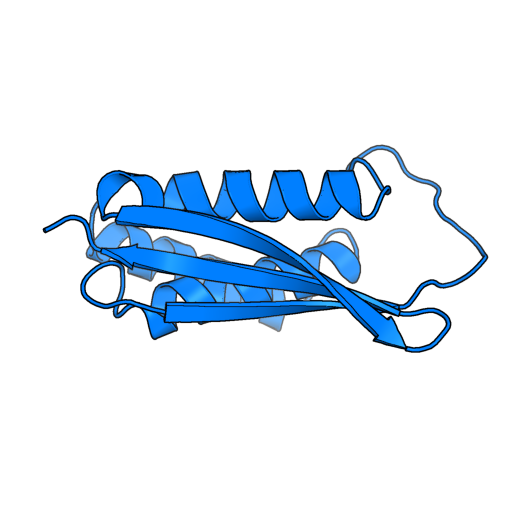00 91.25 106 MET A O 1
ATOM 809 N N . ILE A 1 107 ? -2.629 5.625 -5.847 1.00 92.56 107 ILE A N 1
ATOM 810 C CA . ILE A 1 107 ? -3.631 4.905 -5.079 1.00 92.56 107 ILE A CA 1
ATOM 811 C C . ILE A 1 107 ? -4.176 5.815 -3.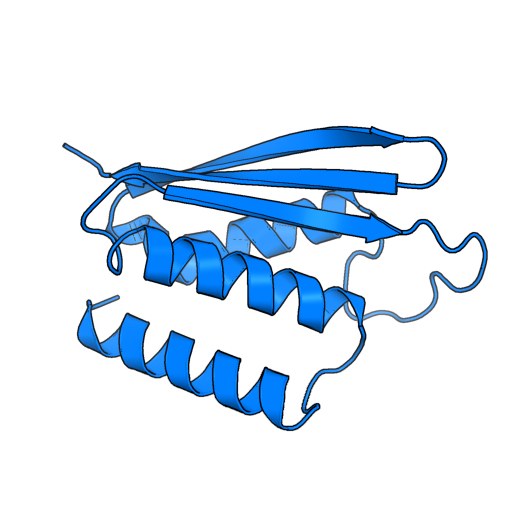988 1.00 92.56 107 ILE A C 1
ATOM 813 O O . ILE A 1 107 ? -3.423 6.492 -3.294 1.00 92.56 107 ILE A O 1
ATOM 817 N N . ARG A 1 108 ? -5.500 5.857 -3.868 1.00 94.38 108 ARG A N 1
ATOM 818 C CA . ARG A 1 108 ? -6.221 6.672 -2.895 1.00 94.38 108 ARG A CA 1
ATOM 819 C C . ARG A 1 108 ? -7.074 5.780 -2.026 1.00 94.38 108 ARG A C 1
ATOM 821 O O . ARG A 1 108 ? -7.835 4.969 -2.541 1.00 94.38 108 ARG A O 1
ATOM 828 N N . PHE A 1 109 ? -6.984 5.991 -0.727 1.00 95.88 109 PHE A N 1
ATOM 829 C CA . PHE A 1 109 ? -7.844 5.391 0.271 1.00 95.88 109 PHE A CA 1
ATOM 830 C C . PHE A 1 109 ? -8.805 6.447 0.815 1.00 95.88 109 PHE A C 1
ATOM 832 O O . PHE A 1 109 ? -8.384 7.533 1.227 1.00 95.88 109 PHE A O 1
ATOM 839 N N . LYS A 1 110 ? -10.097 6.118 0.823 1.00 95.69 110 LYS A N 1
ATOM 840 C CA . LYS A 1 110 ? -11.157 6.932 1.415 1.00 95.69 110 LYS A CA 1
ATOM 841 C C . LYS A 1 110 ? -11.882 6.122 2.483 1.00 95.69 110 LYS A C 1
ATOM 843 O O . LYS A 1 110 ? -12.432 5.075 2.161 1.00 95.69 110 LYS A O 1
ATOM 848 N N . VAL A 1 111 ? -11.917 6.619 3.714 1.00 92.81 111 VAL A N 1
ATOM 849 C CA . VAL A 1 111 ? -12.602 5.962 4.841 1.00 92.81 111 VAL A CA 1
ATOM 850 C C . VAL A 1 111 ? -14.106 5.866 4.562 1.00 92.81 111 VAL A C 1
ATOM 852 O O . VAL A 1 111 ? -14.687 6.791 3.984 1.00 92.81 111 VAL A O 1
ATOM 855 N N . CYS A 1 112 ? -14.724 4.747 4.943 1.00 81.56 112 CYS A N 1
ATOM 856 C CA . CYS A 1 112 ? -16.182 4.613 4.936 1.00 81.56 112 CYS A CA 1
ATOM 857 C C . CYS A 1 112 ? -16.771 5.387 6.125 1.00 81.56 112 CYS A C 1
ATOM 859 O O . CYS A 1 112 ? -16.372 5.150 7.264 1.00 81.56 112 CYS A O 1
ATOM 861 N N . GLU A 1 113 ? -17.686 6.319 5.843 1.00 65.38 113 GLU A N 1
ATOM 862 C CA . GLU A 1 113 ? -18.454 7.059 6.861 1.00 65.38 113 GLU A CA 1
ATOM 863 C C . GLU A 1 113 ? -19.485 6.174 7.573 1.00 65.38 113 GLU A C 1
ATOM 865 O O . GLU A 1 113 ? -20.083 5.298 6.902 1.00 65.38 113 GLU A O 1
#

Sequence (113 aa):
MTKDNLKKVVEKSKKMIANGEYRDPGFEKLARAVVELVEGSDFGEKNSEATLTLESSASNWVEETLDDSFDGVCVQLLEISSDCLGDFGTLFVVPYSSGLSKKSAMIRFKVCE

pLDDT: mean 81.57, std 14.32, range [38.75, 95.88]

=== Feature glossary ===
Legend for the data blocks above and below:

— What the protein is —

The amino-acid sequence is the protein's primary structure: the linear order of residues from the N-terminus to the C-terminus, written in one-letter code. Everything else here — the 3D coordinates, the secondary structure, the domain annotations — is ultimately a consequence of this string.

Database cross-references. InterPro integrates a dozen domain/family signature databases into unified entries with residue-range hits. GO terms attach function/process/location labels with evidence codes. CATH codes position the fold in a four-level structural taxonomy. Organism is the NCBI-taxonomy species name.

— Where its atoms are —

The mmCIF block holds the 3D Cartesian coordinates of each backbone atom (N, Cα, C, O) in ångströms. mmCIF is the PDB's canonical archive format — a tagged-loop text representation of the atomic model.

The six renders are orthographic views along the three Cartesian axes in both directions. Representation (cartoon, sticks, or surface) and color scheme (sequence-rainbow or by-chain) vary across proteins so the training set covers all the common visualization conventions.

— Local backbone conformation —

Secondary structure is the local, repeating backbone conformation. DSSP classifies it into eight states by reading the hydrogen-bond network: three helix types (H, G, I), two β types (E, B), two non-regular types (T, S), and unstructured coil (-).

SS3 is a coarse helix/strand/coil call (letters a/b/c) made by the P-SEA algorithm from inter-Cα distances and dihedrals. It is less detailed than DSSP but needs only Cα positions.

Backbone dihedral angles. Every residue except chain termini has a φ (preceding-C → N → Cα → C) and a ψ (N → Cα → C → next-N). They are reported in degrees following the IUPAC sign convention. Secondary structure is essentially a statement about which (φ, ψ) basin each residue occupies.

— Global shape and packing —

The geometric summary reports three shape descriptors. Rg (radius of gyration) measures how spread out the Cα atoms are about their centre of mass; compact globular proteins have small Rg, elongated or unfolded ones large. Cα contacts (<8 Å, |i−j|>4) count long-range residue pairs in spatial proximity — high for tightly packed folds, near zero for rods or random coil. The bounding-box extents give the protein's footprint along x, y, z in Å.

Solvent accessibility: the surface area of each residue that a 1.4 Å water probe can touch, in Å². When only backbone atoms are present the absolute values are lower than full-atom SASA (side chains contribute most of the area) and are flagged as backbone-only.

Plot images: a contact map (which residues are close in 3D, as an N×N binary image), a Ramachandran scatter (backbone torsion angles, revealing secondary-structure composition at a glance), and — for AlphaFold structures — a PAE heatmap (pairwise prediction confidence).

— Structural neighborhood —

Foldseek's 3Di representation compresses backbone geometry into a per-residue letter drawn from a learned twenty-state alphabet. It captures the tertiary interaction pattern around each residue — which residues are packed against it in space, regardless of where they are in sequence.

Structural nearest neighbors (via Foldseek easy-search vs the PDB). Reported per hit: target PDB id, E-value, and alignment TM-score. A TM-score above ~0.5 is the conventional threshold for 'same fold'.

— Confidence and disorder —

pLDDT (predicted Local Distance Difference Test) is AlphaFold's per-residue confidence score, ranging from 0 to 100. Values above 90 indicate high confidence (typically well-packed cores); 70–90 is confident; 50–70 low confidence; below 50 usually means the region is disordered or the prediction is unreliable there. AlphaFold stores pLDDT in the mmCIF B-factor column.

For experimental (PDB) structures, the B-factor (temperature factor) quantifies the positional spread of each atom in the crystal — a combination of thermal vibration and static disorder — in units of Å². High B-factors mark flexible loops or poorly resolved regions; low B-factors mark the rigid, well-ordered core.

Predicted Aligned Error (PAE) is an AlphaFold confidence matrix: entry (i, j) is the expected error in the position of residue j, in ångströms, when the prediction is superimposed on the true structure at residue i. Low PAE within a block of residues means that block is internally rigid and well-predicted; high PAE between two blocks means their relative placement is uncertain even if each block individually is confident.